Protein AF-A0A2J0LKS9-F1 (afdb_monomer_lite)

pLDDT: mean 72.73, std 15.61, range [40.81, 91.31]

Structure (mmCIF, N/CA/C/O backbone):
data_AF-A0A2J0LKS9-F1
#
_entry.id   AF-A0A2J0LKS9-F1
#
loop_
_atom_site.group_PDB
_atom_site.id
_atom_site.type_symbol
_atom_site.label_atom_id
_atom_site.label_alt_id
_atom_site.label_comp_id
_atom_site.label_asym_id
_atom_site.label_entity_id
_atom_site.label_seq_id
_atom_site.pdbx_PDB_ins_code
_atom_site.Cartn_x
_atom_site.Cartn_y
_atom_site.Cartn_z
_atom_site.occupancy
_atom_site.B_iso_or_equiv
_atom_site.auth_seq_id
_atom_site.auth_comp_id
_atom_site.au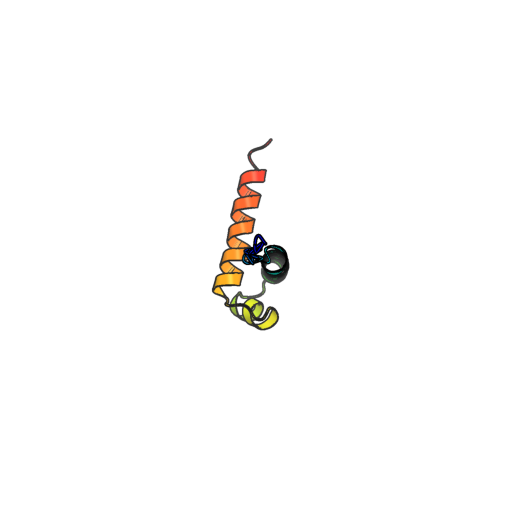th_asym_id
_atom_site.auth_atom_id
_atom_site.pdbx_PDB_model_num
ATOM 1 N N . MET A 1 1 ? 20.298 -20.217 -49.426 1.00 40.81 1 MET A N 1
ATOM 2 C CA . MET A 1 1 ? 19.121 -19.538 -48.844 1.00 40.81 1 MET A CA 1
ATOM 3 C C . MET A 1 1 ? 19.166 -19.777 -47.345 1.00 40.81 1 MET A C 1
ATOM 5 O O . MET A 1 1 ? 18.896 -20.888 -46.919 1.00 40.81 1 MET A O 1
ATOM 9 N N . ALA A 1 2 ? 19.662 -18.808 -46.573 1.00 50.94 2 ALA A N 1
ATOM 10 C CA . ALA A 1 2 ? 19.811 -18.945 -45.125 1.00 50.94 2 ALA A CA 1
ATOM 11 C C . ALA A 1 2 ? 18.558 -18.381 -44.440 1.00 50.94 2 ALA A C 1
ATOM 13 O O . ALA A 1 2 ? 18.299 -17.182 -44.520 1.00 50.94 2 ALA A O 1
ATOM 14 N N . GLU A 1 3 ? 17.762 -19.247 -43.812 1.00 54.41 3 GLU A N 1
ATOM 15 C CA . GLU A 1 3 ? 16.603 -18.844 -43.012 1.00 54.41 3 GLU A CA 1
ATOM 16 C C . GLU A 1 3 ? 17.071 -18.092 -41.762 1.00 54.41 3 GLU A C 1
ATOM 18 O O . GLU A 1 3 ? 17.606 -18.679 -40.819 1.00 54.41 3 GLU A O 1
ATOM 23 N N . ILE A 1 4 ? 16.850 -16.778 -41.729 1.00 62.91 4 ILE A N 1
ATOM 24 C CA . ILE A 1 4 ? 17.040 -15.982 -40.517 1.00 62.91 4 ILE A CA 1
ATOM 25 C C . ILE A 1 4 ? 15.844 -16.258 -39.602 1.00 62.91 4 ILE A C 1
ATOM 27 O O . ILE A 1 4 ? 14.811 -15.594 -39.670 1.00 62.91 4 ILE A O 1
ATOM 31 N N . ARG A 1 5 ? 15.979 -17.253 -38.722 1.00 52.84 5 ARG A N 1
ATOM 32 C CA . ARG A 1 5 ? 15.070 -17.438 -37.586 1.00 52.84 5 ARG A CA 1
ATOM 33 C C . ARG A 1 5 ? 15.361 -16.348 -36.559 1.00 52.84 5 ARG A C 1
ATOM 35 O O . ARG A 1 5 ? 16.165 -16.535 -35.647 1.00 52.84 5 ARG A O 1
ATOM 42 N N . ALA A 1 6 ? 14.729 -15.188 -36.724 1.00 61.78 6 ALA A N 1
ATOM 43 C CA . ALA A 1 6 ? 14.711 -14.154 -35.701 1.00 61.78 6 ALA A CA 1
ATOM 44 C C . ALA A 1 6 ? 13.971 -14.709 -34.476 1.00 61.78 6 ALA A C 1
ATOM 46 O O . ALA A 1 6 ? 12.744 -14.736 -34.416 1.00 61.78 6 ALA A O 1
ATOM 47 N N . ASN A 1 7 ? 14.733 -15.221 -33.514 1.00 58.69 7 ASN A N 1
ATOM 48 C CA . ASN A 1 7 ? 14.212 -15.696 -32.245 1.00 58.69 7 ASN A CA 1
ATOM 49 C C . ASN A 1 7 ? 13.784 -14.465 -31.431 1.00 58.69 7 ASN A C 1
ATOM 51 O O . ASN A 1 7 ? 14.589 -13.883 -30.700 1.00 58.69 7 ASN A O 1
ATOM 55 N N . ILE A 1 8 ? 12.543 -14.007 -31.628 1.00 60.69 8 ILE A N 1
ATOM 56 C CA . ILE A 1 8 ? 11.967 -12.885 -30.884 1.00 60.69 8 ILE A CA 1
ATOM 57 C C . ILE A 1 8 ? 11.810 -13.349 -29.434 1.00 60.69 8 ILE A C 1
ATOM 59 O O . ILE A 1 8 ? 10.799 -13.929 -29.042 1.00 60.69 8 ILE A O 1
ATOM 63 N N . LYS A 1 9 ? 12.840 -13.110 -28.620 1.00 53.38 9 LYS A N 1
ATOM 64 C CA . LYS A 1 9 ? 12.739 -13.193 -27.164 1.00 53.38 9 LYS A CA 1
ATOM 65 C C . LYS A 1 9 ? 11.800 -12.080 -26.713 1.00 53.38 9 LYS A C 1
ATOM 67 O O . LYS A 1 9 ? 12.232 -10.951 -26.491 1.00 53.38 9 LYS A O 1
ATOM 72 N N . ILE A 1 10 ? 10.519 -12.401 -26.566 1.00 60.88 10 ILE A N 1
ATOM 73 C CA . ILE A 1 10 ? 9.585 -11.564 -25.817 1.00 60.88 10 ILE A CA 1
ATOM 74 C C . ILE A 1 10 ? 10.049 -11.628 -24.360 1.00 60.88 10 ILE A C 1
ATOM 76 O O . ILE A 1 10 ? 9.731 -12.559 -23.622 1.00 60.88 10 ILE A O 1
ATOM 80 N N . LEU A 1 11 ? 10.895 -10.678 -23.960 1.00 59.75 11 LEU A N 1
ATOM 81 C CA . LEU A 1 11 ? 11.221 -10.479 -22.555 1.00 59.75 11 LEU A CA 1
ATOM 82 C C . LEU A 1 11 ? 9.908 -10.148 -21.838 1.00 59.75 11 LEU A C 1
ATOM 84 O O . LEU A 1 11 ? 9.165 -9.300 -22.337 1.00 59.75 11 LEU A O 1
ATOM 88 N N . PRO A 1 12 ? 9.598 -10.773 -20.687 1.00 52.59 12 PRO A N 1
ATOM 89 C CA . PRO A 1 12 ? 8.474 -10.329 -19.889 1.00 52.59 12 PRO A CA 1
ATOM 90 C C . PRO A 1 12 ? 8.775 -8.886 -19.510 1.00 52.59 12 PRO A C 1
ATOM 92 O O . PRO A 1 12 ? 9.674 -8.615 -18.706 1.00 52.59 12 PRO A O 1
ATOM 95 N N . VAL A 1 13 ? 8.050 -7.958 -20.132 1.00 56.38 13 VAL A N 1
ATOM 96 C CA . VAL A 1 13 ? 8.020 -6.562 -19.726 1.00 56.38 13 VAL A CA 1
ATOM 97 C C . VAL A 1 13 ? 7.373 -6.592 -18.352 1.00 56.38 13 VAL A C 1
ATOM 99 O O . VAL A 1 13 ? 6.164 -6.468 -18.190 1.00 56.38 13 VAL A O 1
ATOM 102 N N . LYS A 1 14 ? 8.188 -6.836 -17.320 1.00 54.62 14 LYS A N 1
ATOM 103 C CA . LYS A 1 14 ? 7.841 -6.437 -15.966 1.00 54.62 14 LYS A CA 1
ATOM 104 C C . LYS A 1 14 ? 7.422 -4.989 -16.145 1.00 54.62 14 LYS A C 1
ATOM 106 O O . LYS A 1 14 ? 8.182 -4.220 -16.722 1.00 54.62 14 LYS A O 1
ATOM 111 N N . HIS A 1 15 ? 6.203 -4.644 -15.764 1.00 55.62 15 HIS A N 1
ATOM 112 C CA . HIS A 1 15 ? 5.739 -3.267 -15.771 1.00 55.62 15 HIS A CA 1
ATOM 113 C C . HIS A 1 15 ? 6.051 -2.685 -14.385 1.00 55.62 15 HIS A C 1
ATOM 115 O O . HIS A 1 15 ? 5.135 -2.559 -13.568 1.00 55.62 15 HIS A O 1
ATOM 121 N N . PRO A 1 16 ? 7.322 -2.354 -14.051 1.00 62.03 16 PRO A N 1
ATOM 122 C CA . PRO A 1 16 ? 7.661 -1.812 -12.739 1.00 62.03 16 PRO A CA 1
ATOM 123 C C . PRO A 1 16 ? 6.878 -0.527 -12.473 1.00 62.03 16 PRO A C 1
ATOM 125 O O . PRO A 1 16 ? 6.542 -0.244 -11.329 1.00 62.03 16 PRO A O 1
ATOM 128 N N . HIS A 1 17 ? 6.516 0.201 -13.532 1.00 66.69 17 HIS A N 1
ATOM 129 C CA . HIS A 1 17 ? 5.753 1.439 -13.466 1.00 66.69 17 HIS A CA 1
ATOM 130 C C . HIS A 1 17 ? 4.339 1.257 -12.906 1.00 66.69 17 HIS A C 1
ATOM 132 O O . HIS A 1 17 ? 3.890 2.103 -12.139 1.00 66.69 17 HIS A O 1
ATOM 138 N N . LEU A 1 18 ? 3.637 0.170 -13.248 1.00 71.56 18 LEU A N 1
ATOM 139 C CA . LEU A 1 18 ? 2.280 -0.067 -12.739 1.00 71.56 18 LEU A CA 1
ATOM 140 C C . LEU A 1 18 ? 2.314 -0.390 -11.245 1.00 71.56 18 LEU A C 1
ATOM 142 O O . LEU A 1 18 ? 1.596 0.230 -10.463 1.00 71.56 18 LEU A O 1
ATOM 146 N N . TYR A 1 19 ? 3.219 -1.283 -10.840 1.00 75.38 19 TYR A N 1
ATOM 147 C CA . TYR A 1 19 ? 3.417 -1.601 -9.429 1.00 75.38 19 TYR A CA 1
ATOM 148 C C . TYR A 1 19 ? 3.859 -0.371 -8.626 1.00 75.38 19 TYR A C 1
ATOM 150 O O . TYR A 1 19 ? 3.331 -0.129 -7.547 1.00 75.38 19 TYR A O 1
ATOM 158 N N . GLN A 1 20 ? 4.785 0.439 -9.151 1.00 75.69 20 GLN A N 1
ATOM 159 C CA . GLN A 1 20 ? 5.235 1.664 -8.482 1.00 75.69 20 GLN A CA 1
ATOM 160 C C . GLN A 1 20 ? 4.105 2.681 -8.299 1.00 75.69 20 GLN A C 1
ATOM 162 O O . GLN A 1 20 ? 3.983 3.234 -7.209 1.00 75.69 20 GLN A O 1
ATOM 167 N N . LYS A 1 21 ? 3.259 2.889 -9.317 1.00 83.44 21 LYS A N 1
ATOM 168 C CA . LYS A 1 21 ? 2.105 3.798 -9.223 1.00 83.44 21 LYS A CA 1
ATOM 169 C C . LYS A 1 21 ? 1.094 3.329 -8.177 1.00 83.44 21 LYS A C 1
ATOM 171 O O . LYS A 1 21 ? 0.650 4.126 -7.355 1.00 83.44 21 LYS A O 1
ATOM 176 N N . LEU A 1 22 ? 0.764 2.035 -8.174 1.00 83.25 22 LEU A N 1
ATOM 177 C CA . LEU A 1 22 ? -0.143 1.450 -7.180 1.00 83.25 22 LEU A CA 1
ATOM 178 C C . LEU A 1 22 ? 0.458 1.508 -5.772 1.00 83.25 22 LEU A C 1
ATOM 180 O O . LEU A 1 22 ? -0.236 1.858 -4.822 1.00 83.25 22 LEU A O 1
ATOM 184 N N . ALA A 1 23 ? 1.759 1.244 -5.642 1.00 82.19 23 ALA A N 1
ATOM 185 C CA . ALA A 1 23 ? 2.477 1.347 -4.379 1.00 82.19 23 ALA A CA 1
ATOM 186 C C . ALA A 1 23 ? 2.465 2.779 -3.823 1.00 82.19 23 ALA A C 1
ATOM 188 O O . ALA A 1 23 ? 2.175 2.961 -2.644 1.00 82.19 23 ALA A O 1
ATOM 189 N N . GLN A 1 24 ? 2.729 3.790 -4.659 1.00 84.00 24 GLN A N 1
ATOM 190 C CA . GLN A 1 24 ? 2.644 5.204 -4.269 1.00 84.00 24 GLN A CA 1
ATOM 191 C C . GLN A 1 24 ? 1.247 5.572 -3.773 1.00 84.00 24 GLN A C 1
ATOM 193 O O . GLN A 1 24 ? 1.108 6.143 -2.695 1.00 84.00 24 GLN A O 1
ATOM 198 N N . LYS A 1 25 ? 0.209 5.165 -4.503 1.00 87.00 25 LYS A N 1
ATOM 199 C CA . LYS A 1 25 ? -1.169 5.467 -4.115 1.00 87.00 25 LYS A CA 1
ATOM 200 C C . LYS A 1 25 ? -1.591 4.735 -2.836 1.00 87.00 25 LYS A C 1
ATOM 202 O O . LYS A 1 25 ? -2.276 5.308 -1.996 1.00 87.00 25 LYS A O 1
ATOM 207 N N . ALA A 1 26 ? -1.126 3.499 -2.637 1.00 87.44 26 ALA A N 1
ATOM 208 C CA . ALA A 1 26 ? -1.342 2.754 -1.395 1.00 87.44 26 ALA A CA 1
ATOM 209 C C . ALA A 1 26 ? -0.694 3.449 -0.188 1.00 87.44 26 ALA A C 1
ATOM 211 O O . ALA A 1 26 ? -1.274 3.48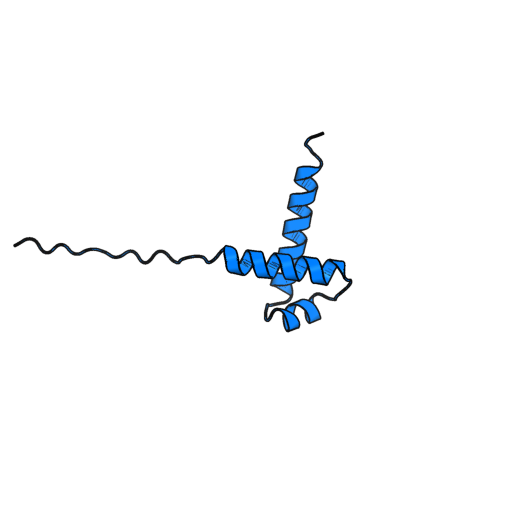4 0.895 1.00 87.44 26 ALA A O 1
ATOM 212 N N . ILE A 1 27 ? 0.490 4.034 -0.380 1.00 85.94 27 ILE A N 1
ATOM 213 C CA . ILE A 1 27 ? 1.186 4.827 0.637 1.00 85.94 27 ILE A CA 1
ATOM 214 C C . ILE A 1 27 ? 0.395 6.084 0.989 1.00 85.94 27 ILE A C 1
ATOM 216 O O . ILE A 1 27 ? 0.210 6.360 2.170 1.00 85.94 27 ILE A O 1
ATOM 220 N N . GLU A 1 28 ? -0.064 6.839 -0.007 1.00 88.50 28 GLU A N 1
ATOM 221 C CA . GLU A 1 28 ? -0.844 8.063 0.212 1.00 88.50 28 GLU A CA 1
ATOM 222 C C . GLU A 1 28 ? -2.121 7.772 1.003 1.00 88.50 28 GLU A C 1
ATOM 224 O O . GLU A 1 28 ? -2.383 8.418 2.016 1.00 88.50 28 GLU A O 1
ATOM 229 N N . LEU A 1 29 ? -2.865 6.736 0.610 1.00 89.38 29 LEU A N 1
ATOM 230 C CA . LEU A 1 29 ? -4.074 6.319 1.320 1.00 89.38 29 LEU A CA 1
ATOM 231 C C . LEU A 1 29 ? -3.771 5.846 2.749 1.00 89.38 29 LEU A C 1
ATOM 233 O O . LEU A 1 29 ? -4.527 6.147 3.672 1.00 89.38 29 LEU A O 1
ATOM 237 N N . HIS A 1 30 ? -2.649 5.153 2.961 1.00 88.75 30 HIS A N 1
ATOM 238 C CA . HIS A 1 30 ? -2.230 4.756 4.303 1.00 88.75 30 HIS A CA 1
ATOM 239 C C . HIS A 1 30 ? -1.865 5.963 5.180 1.00 88.75 30 HIS A C 1
ATOM 241 O O . HIS A 1 30 ? -2.233 5.997 6.353 1.00 88.75 30 HIS A O 1
ATOM 247 N N . LEU A 1 31 ? -1.191 6.975 4.621 1.00 86.38 31 LEU A N 1
ATOM 248 C CA . LEU A 1 31 ? -0.874 8.223 5.328 1.00 86.38 31 LEU A CA 1
ATOM 249 C C . LEU A 1 31 ? -2.131 9.014 5.717 1.00 86.38 31 LEU A C 1
ATOM 251 O O . LEU A 1 31 ? -2.109 9.723 6.717 1.00 86.38 31 LEU A O 1
ATOM 255 N N . LEU A 1 32 ? -3.229 8.846 4.976 1.00 89.56 32 LEU A N 1
ATOM 256 C CA . LEU A 1 32 ? -4.551 9.382 5.316 1.00 89.56 32 LEU A CA 1
ATOM 257 C C . LEU A 1 32 ? -5.282 8.571 6.407 1.00 89.56 32 LEU A C 1
ATOM 259 O O . LEU A 1 32 ? -6.438 8.855 6.710 1.00 89.56 32 LEU A O 1
ATOM 263 N N . GLY A 1 33 ? -4.637 7.560 6.998 1.00 90.62 33 GLY A N 1
ATOM 264 C CA . GLY A 1 33 ? -5.204 6.741 8.073 1.00 90.62 33 GLY A CA 1
ATOM 265 C C . GLY A 1 33 ? -6.103 5.603 7.589 1.00 90.62 33 GLY A C 1
ATOM 266 O O . GLY A 1 33 ? -6.800 4.982 8.391 1.00 90.62 33 GLY A O 1
ATOM 267 N N . MET A 1 34 ? -6.102 5.302 6.288 1.00 91.31 34 MET A N 1
ATOM 268 C CA . MET A 1 34 ? -6.948 4.250 5.737 1.00 91.31 34 MET A CA 1
ATOM 269 C C . MET A 1 34 ? -6.395 2.846 6.061 1.00 91.31 34 MET A C 1
ATOM 271 O O . MET A 1 34 ? -5.185 2.610 5.944 1.00 91.31 34 MET A O 1
ATOM 275 N N . PRO A 1 35 ? -7.256 1.878 6.434 1.00 90.81 35 PRO A N 1
ATOM 276 C CA . PRO A 1 35 ? -6.827 0.503 6.673 1.00 90.81 35 PRO A CA 1
ATOM 277 C C . PRO A 1 35 ? -6.437 -0.207 5.369 1.00 90.81 35 PRO A C 1
ATOM 279 O O . PRO A 1 35 ? -7.057 -0.013 4.323 1.00 90.81 35 PRO A O 1
ATOM 282 N N . TYR A 1 36 ? -5.441 -1.095 5.445 1.00 87.19 36 TYR A N 1
ATOM 283 C CA . TYR A 1 36 ? -4.890 -1.815 4.287 1.00 87.19 36 TYR A CA 1
ATOM 284 C C . TYR A 1 36 ? -5.915 -2.649 3.510 1.00 87.19 36 TYR A C 1
ATOM 286 O O . TYR A 1 36 ? -5.781 -2.784 2.296 1.00 87.19 36 TYR A O 1
ATOM 294 N N . SER A 1 37 ? -6.939 -3.182 4.183 1.00 88.94 37 SER A N 1
ATOM 295 C CA . SER A 1 37 ? -8.053 -3.890 3.540 1.00 88.94 37 SER A CA 1
ATOM 296 C C . SER A 1 37 ? -8.792 -2.985 2.554 1.00 88.94 37 SER A C 1
ATOM 298 O O . SER A 1 37 ? -8.948 -3.331 1.388 1.00 88.94 37 SER A O 1
ATOM 300 N N . LYS A 1 38 ? -9.138 -1.774 2.996 1.00 90.94 38 LYS A N 1
ATOM 301 C CA . LYS A 1 38 ? -9.848 -0.774 2.192 1.00 90.94 38 LYS A CA 1
ATOM 302 C C . LYS A 1 38 ? -8.978 -0.195 1.076 1.00 90.94 38 LYS A C 1
ATOM 304 O O . LYS A 1 38 ? -9.459 0.062 -0.020 1.00 90.94 38 LYS A O 1
ATOM 309 N N . ILE A 1 39 ? -7.678 -0.042 1.330 1.00 89.44 39 ILE A N 1
ATOM 310 C CA . ILE A 1 39 ? -6.699 0.351 0.305 1.00 89.44 39 ILE A CA 1
ATOM 311 C C . ILE A 1 39 ? -6.621 -0.706 -0.801 1.00 89.44 39 ILE A C 1
ATOM 313 O O . ILE A 1 39 ? -6.595 -0.355 -1.980 1.00 89.44 39 ILE A O 1
ATOM 317 N N . GLY A 1 40 ? -6.596 -1.988 -0.425 1.00 87.75 40 GLY A N 1
ATOM 318 C CA . GLY A 1 40 ? -6.606 -3.103 -1.367 1.00 87.75 40 GLY A CA 1
ATOM 319 C C . GLY A 1 40 ? -7.848 -3.101 -2.255 1.00 87.75 40 GLY A C 1
ATOM 320 O O . GLY A 1 40 ? -7.721 -3.185 -3.474 1.00 87.75 40 GLY A O 1
ATOM 321 N N . GLU A 1 41 ? -9.027 -2.894 -1.665 1.00 89.94 41 GLU A N 1
ATOM 322 C CA . GLU A 1 41 ? -10.295 -2.763 -2.398 1.00 89.94 41 GLU A CA 1
ATOM 323 C C . GLU A 1 41 ? -10.283 -1.588 -3.390 1.00 89.94 41 GLU A C 1
ATOM 325 O O . GLU A 1 41 ? -10.612 -1.768 -4.560 1.00 89.94 41 GLU A O 1
ATOM 330 N N . ILE A 1 42 ? -9.849 -0.397 -2.961 1.00 87.38 42 ILE A N 1
ATOM 331 C CA . ILE A 1 42 ? -9.829 0.815 -3.805 1.00 87.38 42 ILE A CA 1
ATOM 332 C C . ILE A 1 42 ? -8.851 0.684 -4.975 1.00 87.38 42 ILE A C 1
ATOM 334 O 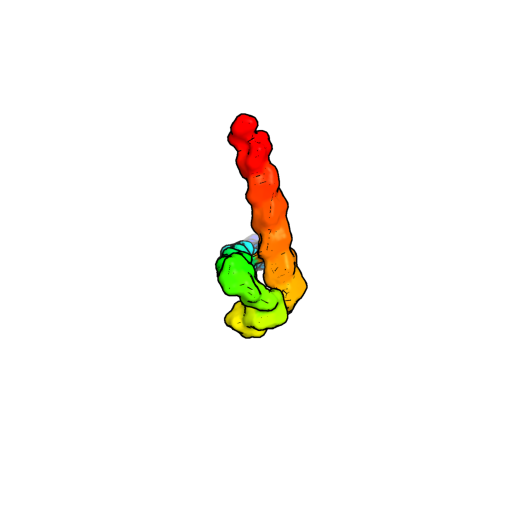O . ILE A 1 42 ? -9.099 1.204 -6.063 1.00 87.38 42 ILE A O 1
ATOM 338 N N . LEU A 1 43 ? -7.712 0.033 -4.744 1.00 84.75 43 LEU A N 1
ATOM 339 C CA . LEU A 1 43 ? -6.658 -0.114 -5.745 1.00 84.75 43 LEU A CA 1
ATOM 340 C C . LEU A 1 43 ? -6.773 -1.411 -6.552 1.00 84.75 43 LEU A C 1
ATOM 342 O O . LEU A 1 43 ? -5.986 -1.601 -7.479 1.00 84.75 43 LEU A O 1
ATOM 346 N N . GLY A 1 44 ? -7.719 -2.292 -6.214 1.00 87.81 44 GLY A N 1
ATOM 347 C CA . GLY A 1 44 ? -7.857 -3.610 -6.833 1.00 87.81 44 GLY A CA 1
ATOM 348 C C . GLY A 1 44 ? -6.634 -4.506 -6.613 1.00 87.81 44 GLY A C 1
ATOM 349 O O . GLY A 1 44 ? -6.276 -5.284 -7.495 1.00 87.81 44 GLY A O 1
ATOM 350 N N . ILE A 1 45 ? -5.955 -4.369 -5.470 1.00 85.06 45 ILE A N 1
ATOM 351 C CA . ILE A 1 45 ? -4.752 -5.140 -5.127 1.00 85.06 45 ILE A CA 1
ATOM 352 C C . ILE A 1 45 ? -4.951 -5.918 -3.833 1.00 85.06 45 ILE A C 1
ATOM 354 O O . ILE A 1 45 ? -5.674 -5.498 -2.934 1.00 85.06 45 ILE A O 1
ATOM 358 N N . ASP A 1 46 ? -4.238 -7.034 -3.699 1.00 86.81 46 ASP A N 1
ATOM 359 C CA . ASP A 1 46 ? -4.239 -7.787 -2.449 1.00 86.81 46 ASP A CA 1
ATOM 360 C C . ASP A 1 46 ? -3.710 -6.912 -1.286 1.00 86.81 46 ASP A C 1
ATOM 362 O O . ASP A 1 46 ? -2.676 -6.246 -1.444 1.00 86.81 46 ASP A O 1
ATOM 366 N N . PRO A 1 47 ? -4.349 -6.920 -0.102 1.00 84.06 47 PRO A N 1
ATOM 367 C CA . PRO A 1 47 ? -3.913 -6.126 1.047 1.00 84.06 47 PRO A CA 1
ATOM 368 C C . PRO A 1 47 ? -2.449 -6.364 1.448 1.00 84.06 47 PRO A C 1
ATOM 370 O O . PRO A 1 47 ? -1.769 -5.432 1.884 1.00 84.06 47 PRO A O 1
ATOM 373 N N . LYS A 1 48 ? -1.906 -7.575 1.249 1.00 86.75 48 LYS A N 1
ATOM 374 C CA . LYS A 1 48 ? -0.484 -7.869 1.502 1.00 86.75 48 LYS A CA 1
ATOM 375 C C . LYS A 1 48 ? 0.422 -7.106 0.540 1.00 86.75 48 LYS A C 1
ATOM 377 O O . LYS A 1 48 ? 1.525 -6.711 0.920 1.00 86.75 48 LYS A O 1
ATOM 382 N N . THR A 1 49 ? -0.043 -6.856 -0.683 1.00 82.19 49 THR A N 1
ATOM 383 C CA . THR A 1 49 ? 0.660 -6.017 -1.663 1.00 82.19 49 THR A CA 1
ATOM 384 C C . THR A 1 49 ? 0.716 -4.566 -1.191 1.00 82.19 49 THR A C 1
ATOM 386 O O . THR A 1 49 ? 1.786 -3.955 -1.236 1.00 82.19 49 THR A O 1
ATOM 389 N N 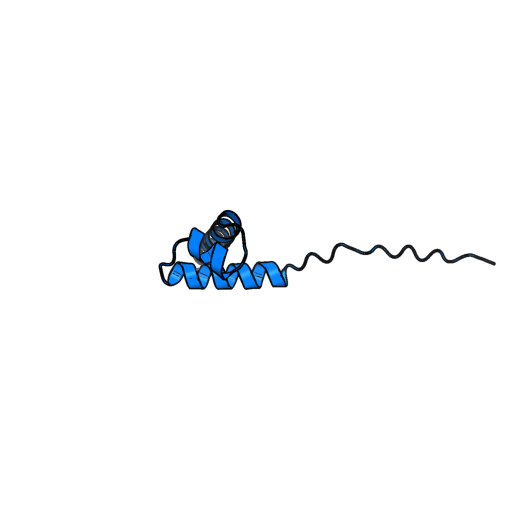. ALA A 1 50 ? -0.389 -4.040 -0.652 1.00 82.38 50 ALA A N 1
ATOM 390 C CA . ALA A 1 50 ? -0.432 -2.701 -0.061 1.00 82.38 50 ALA A CA 1
ATOM 391 C C . ALA A 1 50 ? 0.514 -2.575 1.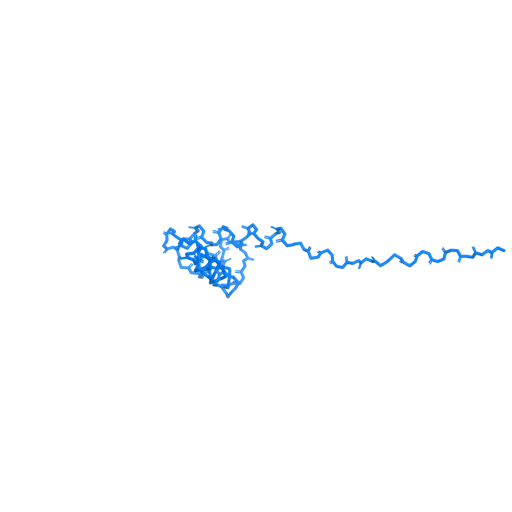151 1.00 82.38 50 ALA A C 1
ATOM 393 O O . ALA A 1 50 ? 1.288 -1.621 1.238 1.00 82.38 50 ALA A O 1
ATOM 394 N N . ILE A 1 51 ? 0.532 -3.574 2.042 1.00 86.88 51 ILE A N 1
ATOM 395 C CA . ILE A 1 51 ? 1.455 -3.621 3.190 1.00 86.88 51 ILE A CA 1
ATOM 396 C C . ILE A 1 51 ? 2.912 -3.612 2.715 1.00 86.88 51 ILE A C 1
ATOM 398 O O . ILE A 1 51 ? 3.723 -2.813 3.186 1.00 86.88 51 ILE A O 1
ATOM 402 N N . LYS A 1 52 ? 3.254 -4.468 1.747 1.00 85.31 52 LYS A N 1
ATOM 403 C CA . LYS A 1 52 ? 4.619 -4.578 1.218 1.00 85.31 52 LYS A CA 1
ATOM 404 C C . LYS A 1 52 ? 5.080 -3.277 0.558 1.00 85.31 52 LYS A C 1
ATOM 406 O O . LYS A 1 52 ? 6.223 -2.862 0.764 1.00 85.31 52 LYS A O 1
ATOM 411 N N . ALA A 1 53 ? 4.191 -2.605 -0.176 1.00 81.56 53 ALA A N 1
ATOM 412 C CA . ALA A 1 53 ? 4.440 -1.283 -0.741 1.00 81.56 53 ALA A CA 1
ATOM 413 C C . ALA A 1 53 ? 4.784 -0.254 0.349 1.00 81.56 53 ALA A C 1
ATOM 415 O O . ALA A 1 53 ? 5.842 0.380 0.282 1.00 81.56 53 ALA A O 1
ATOM 416 N N . VAL A 1 54 ? 3.967 -0.155 1.399 1.00 80.81 54 VAL A N 1
ATOM 417 C CA . VAL A 1 54 ? 4.200 0.782 2.511 1.00 80.81 54 VAL A CA 1
ATOM 418 C C . VAL A 1 54 ? 5.485 0.462 3.282 1.00 80.81 54 VAL A C 1
ATOM 420 O O . VAL A 1 54 ? 6.290 1.360 3.546 1.00 80.81 54 VAL A O 1
ATOM 423 N N . MET A 1 55 ? 5.745 -0.811 3.589 1.00 82.06 55 MET A N 1
ATOM 424 C CA . MET A 1 55 ? 6.972 -1.222 4.283 1.00 82.06 55 MET A CA 1
ATOM 425 C C . MET A 1 55 ? 8.231 -0.908 3.468 1.00 82.06 55 MET A C 1
ATOM 427 O O . MET A 1 55 ? 9.222 -0.425 4.020 1.00 82.06 55 MET A O 1
ATOM 431 N N . SER A 1 56 ? 8.189 -1.124 2.150 1.00 75.75 56 SER A N 1
ATOM 432 C CA . SER A 1 56 ? 9.326 -0.845 1.268 1.00 75.75 56 SER A CA 1
ATOM 433 C C . SER A 1 56 ? 9.680 0.649 1.189 1.00 75.75 56 SER A C 1
ATOM 435 O O . SER A 1 56 ? 10.860 0.996 1.102 1.00 75.75 56 SER A O 1
ATOM 437 N N . LEU A 1 57 ? 8.696 1.549 1.311 1.00 69.69 57 LEU A N 1
ATOM 438 C CA . LEU A 1 57 ? 8.951 2.986 1.455 1.00 69.69 57 LEU A CA 1
ATOM 439 C C . LEU A 1 57 ? 9.604 3.316 2.798 1.00 69.69 57 LEU A C 1
ATOM 441 O O . LEU A 1 57 ? 10.537 4.119 2.840 1.00 69.69 57 LEU A O 1
ATOM 445 N N . ARG A 1 58 ? 9.128 2.710 3.893 1.00 63.66 58 ARG A N 1
ATOM 446 C CA . ARG A 1 58 ? 9.697 2.936 5.228 1.00 63.66 58 ARG A CA 1
ATOM 447 C C . ARG A 1 58 ? 11.184 2.573 5.246 1.00 63.66 58 ARG A C 1
ATOM 449 O O . ARG A 1 58 ? 11.986 3.372 5.712 1.00 63.66 58 ARG A O 1
ATOM 456 N N . ALA A 1 59 ? 11.551 1.450 4.625 1.00 63.34 59 ALA A N 1
ATOM 457 C CA . ALA A 1 59 ? 12.945 1.043 4.451 1.00 63.34 59 ALA A CA 1
ATOM 458 C C . ALA A 1 59 ? 13.768 2.045 3.611 1.00 63.34 59 ALA A C 1
ATOM 460 O O . ALA A 1 59 ? 14.893 2.377 3.980 1.00 63.34 59 ALA A O 1
ATOM 461 N N . LYS A 1 60 ? 13.202 2.597 2.524 1.00 60.34 60 LYS A N 1
ATOM 462 C CA . LYS A 1 60 ? 13.871 3.642 1.721 1.00 60.34 60 LYS A CA 1
ATOM 463 C C . LYS A 1 60 ? 14.064 4.957 2.483 1.00 60.34 60 LYS A C 1
ATOM 465 O O . LYS A 1 60 ? 15.110 5.582 2.346 1.00 60.34 60 LYS A O 1
ATOM 470 N N . ARG A 1 61 ? 13.086 5.373 3.297 1.00 56.56 61 ARG A N 1
ATOM 471 C CA . ARG A 1 61 ? 13.190 6.583 4.135 1.00 56.56 61 ARG A CA 1
ATOM 472 C C . ARG A 1 61 ? 14.225 6.433 5.251 1.00 56.56 61 ARG A C 1
ATOM 474 O O . ARG A 1 61 ? 14.878 7.417 5.578 1.00 56.56 61 ARG A O 1
ATOM 481 N N . SER A 1 62 ? 14.411 5.228 5.792 1.00 56.00 62 SER A N 1
ATOM 482 C CA . SER A 1 62 ? 15.465 4.959 6.779 1.00 56.00 62 SER A CA 1
ATOM 483 C C . SER A 1 62 ? 16.871 5.077 6.183 1.00 56.00 62 SER A C 1
ATOM 485 O O . SER A 1 62 ? 17.753 5.615 6.840 1.00 56.00 62 SER A O 1
ATOM 487 N N . ASN A 1 63 ? 17.070 4.669 4.925 1.00 52.22 63 ASN A N 1
ATOM 488 C CA . ASN A 1 63 ? 18.361 4.831 4.242 1.00 52.22 63 ASN A CA 1
ATOM 489 C C . ASN A 1 63 ? 18.686 6.287 3.870 1.00 52.22 63 ASN A C 1
ATOM 491 O O . ASN A 1 63 ? 19.855 6.627 3.739 1.00 52.22 63 ASN A O 1
ATOM 495 N N . LEU A 1 64 ? 17.682 7.159 3.729 1.00 50.31 64 LEU A N 1
ATOM 496 C CA . LEU A 1 64 ? 17.909 8.581 3.443 1.00 50.31 64 LEU A CA 1
ATOM 497 C C . LEU A 1 64 ? 18.367 9.378 4.678 1.00 50.31 64 LEU A C 1
ATOM 499 O O . LEU A 1 64 ? 18.953 10.441 4.529 1.00 50.31 64 LEU A O 1
ATOM 503 N N . LYS A 1 65 ? 18.112 8.874 5.894 1.00 47.28 65 LYS A N 1
ATOM 504 C CA . LYS A 1 65 ? 18.553 9.508 7.149 1.00 47.28 65 LYS A CA 1
ATOM 505 C C . LYS A 1 65 ? 20.021 9.230 7.506 1.00 47.28 65 LYS A C 1
ATOM 507 O O . LYS A 1 65 ? 20.482 9.724 8.523 1.00 47.28 65 LYS A O 1
ATOM 512 N N . MET A 1 66 ? 20.735 8.448 6.696 1.00 46.88 66 MET A N 1
ATOM 513 C CA . MET A 1 66 ? 22.127 8.040 6.933 1.00 46.88 66 MET A CA 1
ATOM 514 C C . MET A 1 66 ? 23.121 8.784 6.022 1.00 46.88 66 MET A C 1
ATOM 516 O O . MET A 1 66 ? 24.203 8.282 5.739 1.00 46.88 66 MET A O 1
ATOM 520 N N . ILE A 1 67 ? 22.715 9.943 5.496 1.00 47.97 67 ILE A N 1
ATOM 521 C CA . ILE A 1 67 ? 23.550 10.838 4.686 1.00 47.97 67 ILE A CA 1
ATOM 522 C C . ILE A 1 67 ? 23.348 12.265 5.215 1.00 47.97 67 ILE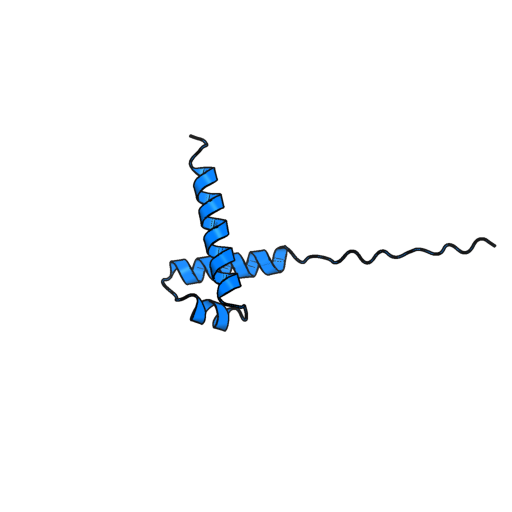 A C 1
ATOM 524 O O . ILE A 1 67 ? 22.778 13.115 4.535 1.00 47.97 67 ILE A O 1
ATOM 528 N N . ILE A 1 68 ? 23.710 12.497 6.476 1.00 41.47 68 ILE A N 1
ATOM 529 C CA . ILE A 1 68 ? 23.942 13.831 7.047 1.00 41.47 68 ILE A CA 1
ATOM 530 C C . ILE A 1 68 ? 24.973 13.708 8.157 1.00 41.47 68 ILE A C 1
ATOM 532 O O . ILE A 1 68 ? 24.856 12.732 8.933 1.00 41.47 68 ILE A O 1
#

Foldseek 3Di:
DDDPPPPPPPDPPPVVVLLLVLLVQLQVCVVVVDQLVVSCVVSVHDSVSSVVSNVVVVVVVVVVVPPD

Secondary structure (DSSP, 8-state):
---------------HHHHHHHHHHHHHHHHTT--HHHHHHHHTS-HHHHHHHHHHHHHHHHHHTT--

Radius of gyration: 18.89 Å; chains: 1; bounding box: 34×33×57 Å

Sequence (68 aa):
MAEIRANIKILPVKHPHLYQKLAQKAIELHLLGMPYSKIGEILGIDPKTAIKAVMSLRAKRSNLKMII